Protein AF-L8GTQ0-F1 (afdb_monomer)

Solvent-accessible surface ar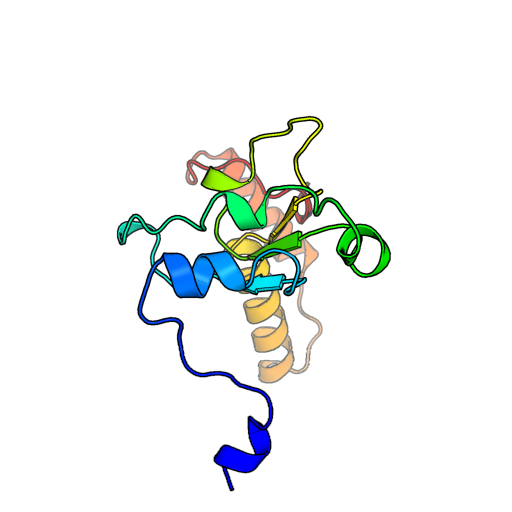ea (backbone atoms only — not comparable to full-atom values): 8332 Å² total; per-residue (Å²): 106,80,68,68,79,46,74,82,70,71,79,78,61,90,44,73,67,58,48,40,70,44,39,70,76,58,55,66,47,78,55,84,67,61,81,88,71,70,79,73,81,56,70,53,60,42,42,51,64,70,71,89,56,43,82,75,41,68,92,38,36,39,36,32,52,53,77,87,72,70,75,67,90,48,96,62,38,44,52,67,46,76,46,53,62,68,57,53,51,48,56,51,51,39,52,51,44,25,72,76,68,75,42,87,52,67,58,69,64,53,49,54,52,53,54,50,48,45,73,73,61,76,45,96,65,80,82,58,76,94,78,109

Radius of gyration: 18.19 Å; Cα contacts (8 Å, |Δi|>4): 115; chains: 1; bounding box: 34×45×50 Å

Secondary structure (DSSP, 8-state):
-TTGGGTT-PPPP-SHHHHHTTTTS-SEEE--S-GGG-----GGGGBPP-GGGGGTS-S-EEEES-TTTTT---TTBPPEEEE-HHHHHHHHHHHHHHHHHSS---HHHHHHHHHHHHHTT--SSPPPGGG-

Sequence (132 aa):
HLADRFAGVRGLPSTPDELAALAGRVDVVISTVPPTAGFTLPDAFFRRPSGADAASAAAGLVVVELVRQCAKNDENVVRVEVVEGIEILLAQGLAQFEIWTGREAPRAAIIEKIVATFKDGLYASPLPTSFQ

Organism: Acanthamoeba castellanii (strain ATCC 30010 / Neff) (NCBI:txid1257118)

pLDDT: mean 75.6, std 13.09, range [49.78, 98.12]

Foldseek 3Di:
DVVVVPVPDDDDDPDLVSQLVCAQVDQEDEDPDPVVVVDDRDCSNFFQDDDPSNVVGDQAHEYEDPVVPQPDDDPGTGDYHYDYVVNVVLVVVQVVCCVVPVDHRPSVVVLVVVVVCVVVVVDPDDDDPVSD

Structure (mmCIF, N/CA/C/O backbone):
data_AF-L8GTQ0-F1
#
_entry.id   AF-L8GTQ0-F1
#
loop_
_atom_site.group_PDB
_atom_site.id
_atom_site.type_symbol
_atom_site.label_atom_id
_atom_site.label_alt_id
_atom_site.label_comp_id
_atom_site.label_asym_id
_atom_site.label_entity_id
_atom_site.label_seq_id
_atom_site.pdbx_PDB_ins_code
_atom_site.Cartn_x
_atom_site.Cartn_y
_atom_site.Cartn_z
_atom_site.occupancy
_atom_site.B_iso_or_equiv
_atom_site.auth_seq_id
_atom_site.auth_comp_id
_atom_site.auth_asym_id
_atom_site.auth_atom_id
_atom_site.pdbx_PDB_model_num
ATOM 1 N N . HIS A 1 1 ? -6.572 -27.294 -6.187 1.00 55.97 1 HIS A N 1
ATOM 2 C CA . HIS A 1 1 ? -5.136 -27.312 -5.825 1.00 55.97 1 HIS A CA 1
ATOM 3 C C . HIS A 1 1 ? -4.639 -25.866 -5.694 1.00 55.97 1 HIS A C 1
ATOM 5 O O . HIS A 1 1 ? -5.265 -24.984 -6.267 1.00 55.97 1 HIS A O 1
ATOM 11 N N . LEU A 1 2 ? -3.563 -25.570 -4.946 1.00 49.78 2 LEU A N 1
ATOM 12 C CA . LEU A 1 2 ? -3.027 -24.192 -4.820 1.00 49.78 2 LEU A CA 1
ATOM 13 C C . LEU A 1 2 ? -2.706 -23.560 -6.189 1.00 49.78 2 LEU A C 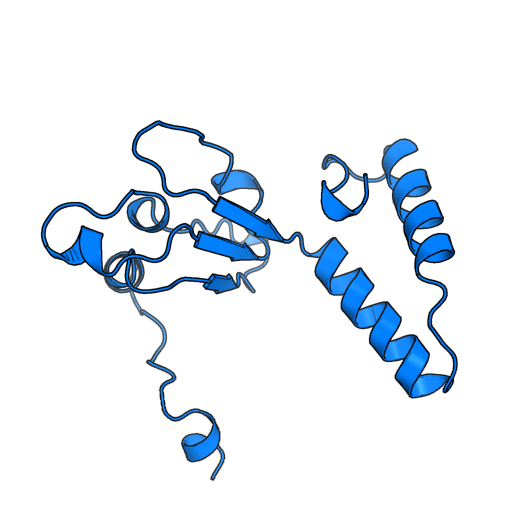1
ATOM 15 O O . LEU A 1 2 ? -2.936 -22.374 -6.380 1.00 49.78 2 LEU A O 1
ATOM 19 N N . ALA A 1 3 ? -2.274 -24.378 -7.152 1.00 53.94 3 ALA A N 1
ATOM 20 C CA . ALA A 1 3 ? -2.013 -23.977 -8.534 1.00 53.94 3 ALA A CA 1
ATOM 21 C C . ALA A 1 3 ? -3.262 -23.444 -9.267 1.00 53.94 3 ALA A C 1
ATOM 23 O O . ALA A 1 3 ? -3.164 -22.465 -9.998 1.00 53.94 3 ALA A O 1
ATOM 24 N N . ASP A 1 4 ? -4.444 -24.013 -9.012 1.00 64.62 4 ASP A N 1
ATOM 25 C CA . ASP A 1 4 ? -5.691 -23.586 -9.667 1.00 64.62 4 ASP A CA 1
ATOM 26 C C . ASP A 1 4 ? -6.166 -22.218 -9.157 1.00 64.62 4 ASP A C 1
ATOM 28 O O . ASP A 1 4 ? -6.830 -21.476 -9.875 1.00 64.62 4 ASP A O 1
ATOM 32 N N . ARG A 1 5 ? -5.796 -21.854 -7.918 1.00 63.97 5 ARG A N 1
ATOM 33 C CA . ARG A 1 5 ? -6.118 -20.544 -7.323 1.00 63.97 5 ARG A CA 1
ATOM 34 C C . ARG A 1 5 ? -5.318 -19.396 -7.937 1.00 63.97 5 ARG A C 1
ATOM 36 O O . ARG A 1 5 ? -5.699 -18.245 -7.763 1.00 63.97 5 ARG A O 1
ATOM 43 N N . PHE A 1 6 ? -4.225 -19.713 -8.625 1.00 64.69 6 PHE A N 1
ATOM 44 C CA . PHE A 1 6 ? -3.306 -18.757 -9.237 1.00 64.69 6 PHE A CA 1
ATOM 45 C C . PHE A 1 6 ? -3.230 -18.933 -10.759 1.00 64.69 6 PHE A C 1
ATOM 47 O O . PHE A 1 6 ? -2.244 -18.536 -11.380 1.00 64.69 6 PHE A O 1
ATOM 54 N N . ALA A 1 7 ? -4.256 -19.526 -11.378 1.00 54.53 7 ALA A N 1
ATOM 55 C CA . ALA A 1 7 ? -4.350 -19.643 -12.827 1.00 54.53 7 ALA A CA 1
ATOM 56 C C . ALA A 1 7 ? -4.317 -18.240 -13.466 1.00 54.53 7 ALA A C 1
ATOM 58 O O . ALA A 1 7 ? -5.272 -17.476 -13.365 1.00 54.53 7 ALA A O 1
ATOM 59 N N . GLY A 1 8 ? -3.180 -17.881 -14.070 1.00 64.81 8 GLY A N 1
ATOM 60 C CA . GLY A 1 8 ? -2.914 -16.541 -14.610 1.00 64.81 8 GLY A CA 1
ATOM 61 C C . GLY A 1 8 ? -1.678 -15.854 -14.021 1.00 64.81 8 GLY A C 1
ATOM 62 O O . GLY A 1 8 ? -1.169 -14.912 -14.627 1.00 64.81 8 GLY A O 1
ATOM 63 N N . VAL A 1 9 ? -1.138 -16.353 -12.904 1.00 63.53 9 VAL A N 1
ATOM 64 C CA . VAL A 1 9 ? 0.155 -15.904 -12.374 1.00 63.53 9 VAL A CA 1
ATOM 65 C C . VAL A 1 9 ? 1.256 -16.391 -13.312 1.00 63.53 9 VAL A C 1
ATOM 67 O O . VAL A 1 9 ? 1.549 -17.584 -13.398 1.00 63.53 9 VAL A O 1
ATOM 70 N N . ARG A 1 10 ? 1.852 -15.457 -14.056 1.00 66.31 10 ARG A N 1
ATOM 71 C CA . ARG A 1 10 ? 3.067 -15.714 -14.833 1.00 66.31 10 ARG A CA 1
ATOM 72 C C . ARG A 1 10 ? 4.265 -15.760 -13.886 1.00 66.31 10 ARG A C 1
ATOM 74 O O . ARG A 1 10 ? 4.259 -15.101 -12.849 1.00 66.31 10 ARG A O 1
ATOM 81 N N . GLY A 1 11 ? 5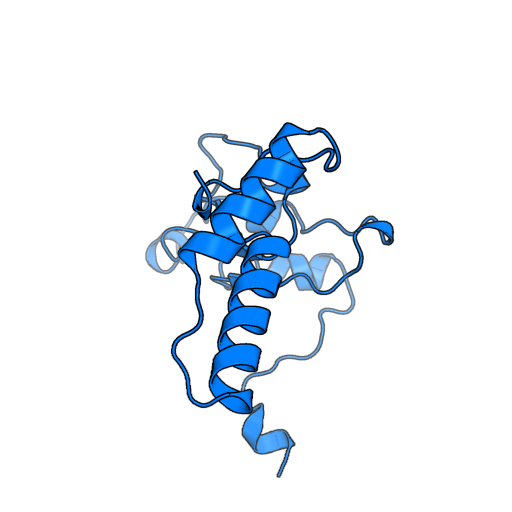.276 -16.554 -14.243 1.00 65.56 11 GLY A N 1
ATOM 82 C CA . GLY A 1 11 ? 6.539 -16.593 -13.506 1.00 65.56 11 GLY A CA 1
ATOM 83 C C . GLY A 1 11 ? 7.158 -15.199 -13.378 1.00 65.56 11 GLY A C 1
ATOM 84 O O . GLY A 1 11 ? 6.900 -14.322 -14.205 1.00 65.56 11 GLY A O 1
ATOM 85 N N . LEU A 1 12 ? 7.954 -15.004 -12.325 1.00 66.25 12 LEU A N 1
ATOM 86 C CA . LEU A 1 12 ? 8.688 -13.761 -12.106 1.00 66.25 12 LEU A CA 1
ATOM 87 C C . LEU A 1 12 ? 9.567 -13.460 -13.334 1.00 66.25 12 LEU A C 1
ATOM 89 O O . LEU A 1 12 ? 10.288 -14.362 -13.774 1.00 66.25 12 LEU A O 1
ATOM 93 N N . PRO A 1 13 ? 9.538 -12.229 -13.877 1.00 74.88 13 PRO A N 1
ATOM 94 C CA . PRO A 1 13 ? 10.536 -11.821 -14.853 1.00 74.88 13 PRO A CA 1
ATOM 95 C C . PRO A 1 13 ? 11.917 -11.984 -14.214 1.00 74.88 13 PRO A C 1
ATOM 97 O O . PRO A 1 13 ? 12.169 -11.499 -13.111 1.00 74.88 13 PRO A O 1
ATOM 100 N N . SER A 1 14 ? 12.789 -12.728 -14.884 1.00 76.81 14 SER A N 1
ATOM 101 C CA . SER A 1 14 ? 14.123 -13.082 -14.391 1.00 76.81 14 SER A CA 1
ATOM 102 C C . SER A 1 14 ? 15.177 -12.056 -14.809 1.00 76.81 14 SER A C 1
ATOM 104 O O . SER A 1 14 ? 16.307 -12.091 -14.322 1.00 76.81 14 SER A O 1
ATOM 106 N N . THR A 1 15 ? 14.813 -11.128 -15.699 1.00 83.12 15 THR A N 1
ATOM 107 C CA . THR A 1 15 ? 15.683 -10.066 -16.211 1.00 83.12 15 THR A CA 1
ATOM 108 C C . THR A 1 15 ? 14.957 -8.711 -16.256 1.00 83.12 15 THR A C 1
ATOM 110 O O . THR A 1 15 ? 13.724 -8.669 -16.336 1.00 83.12 15 THR A O 1
ATOM 113 N N . PRO A 1 16 ? 15.693 -7.580 -16.235 1.00 81.88 16 PRO A N 1
ATOM 114 C CA . PRO A 1 16 ? 15.105 -6.252 -16.426 1.00 81.88 16 PRO A CA 1
ATOM 115 C C . PRO A 1 16 ? 14.342 -6.099 -17.749 1.00 81.88 16 PRO A C 1
ATOM 117 O O . PRO A 1 16 ? 13.313 -5.428 -17.779 1.00 81.88 16 PRO A O 1
ATOM 120 N N . ASP A 1 17 ? 14.805 -6.752 -18.819 1.00 84.44 17 ASP A N 1
ATOM 121 C CA . ASP A 1 17 ? 14.172 -6.694 -20.141 1.00 84.44 17 ASP A CA 1
ATOM 122 C C . ASP A 1 17 ? 12.825 -7.430 -20.158 1.00 84.44 17 ASP A C 1
ATOM 124 O O . ASP A 1 17 ? 11.839 -6.920 -20.694 1.00 84.44 17 ASP A O 1
ATOM 128 N N . GLU A 1 18 ? 12.746 -8.596 -19.508 1.00 85.56 18 GLU A N 1
ATOM 129 C CA . GLU A 1 18 ? 11.484 -9.325 -19.329 1.00 85.56 18 GLU A CA 1
ATOM 130 C C . GLU A 1 18 ? 10.471 -8.518 -18.513 1.00 85.56 18 GLU A C 1
ATOM 132 O O . GLU A 1 18 ? 9.280 -8.525 -18.827 1.00 85.56 18 GLU A O 1
ATOM 137 N N . LEU A 1 19 ? 10.937 -7.796 -17.488 1.00 85.31 19 LEU A N 1
ATOM 138 C CA . LEU A 1 19 ? 10.090 -6.903 -16.704 1.00 85.31 19 LEU A CA 1
ATOM 139 C C . LEU A 1 19 ? 9.615 -5.714 -17.552 1.00 85.31 19 LEU A C 1
ATOM 141 O O . LEU A 1 19 ? 8.427 -5.403 -17.547 1.00 85.31 19 LEU A O 1
ATOM 145 N N . ALA A 1 20 ? 10.506 -5.072 -18.312 1.00 83.94 20 ALA A N 1
ATOM 146 C CA . ALA A 1 20 ? 10.162 -3.949 -19.184 1.00 83.94 20 ALA A CA 1
ATOM 147 C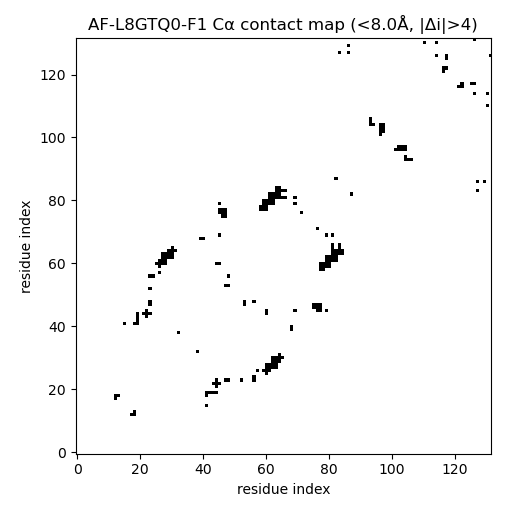 C . ALA A 1 20 ? 9.145 -4.333 -20.273 1.00 83.94 20 ALA A C 1
ATOM 149 O O . ALA A 1 20 ? 8.289 -3.523 -20.620 1.00 83.94 20 ALA A O 1
ATOM 150 N N . ALA A 1 21 ? 9.173 -5.577 -20.760 1.00 83.75 21 ALA A N 1
ATOM 151 C CA . ALA A 1 21 ? 8.208 -6.099 -21.731 1.00 83.75 21 ALA A CA 1
ATOM 152 C C . ALA A 1 21 ? 6.767 -6.239 -21.187 1.00 83.75 21 ALA A C 1
ATOM 154 O O . ALA A 1 21 ? 5.838 -6.513 -21.954 1.00 83.75 21 ALA A O 1
ATOM 155 N N . LEU A 1 22 ? 6.559 -6.070 -19.875 1.00 82.12 22 LEU A N 1
ATOM 156 C CA . LEU A 1 22 ? 5.228 -5.998 -19.261 1.00 82.12 22 LEU A CA 1
ATOM 157 C C . LEU A 1 22 ? 4.632 -4.583 -19.287 1.00 82.12 22 LEU A C 1
ATOM 159 O O . LEU A 1 22 ? 3.442 -4.425 -19.006 1.00 82.12 22 LEU A O 1
ATOM 163 N N . ALA A 1 23 ? 5.419 -3.562 -19.635 1.00 79.25 23 ALA A N 1
ATOM 164 C CA . ALA A 1 23 ? 4.929 -2.195 -19.757 1.00 79.25 23 ALA A CA 1
ATOM 165 C C . ALA A 1 23 ? 3.767 -2.102 -20.761 1.00 79.25 23 ALA A C 1
ATOM 167 O O . ALA A 1 23 ? 3.777 -2.747 -21.809 1.00 79.25 23 ALA A O 1
ATOM 168 N N . GLY A 1 24 ? 2.736 -1.325 -20.418 1.00 74.31 24 GLY A N 1
ATOM 169 C CA . GLY A 1 24 ? 1.514 -1.196 -21.222 1.00 74.31 24 GLY A CA 1
ATOM 170 C C . GLY A 1 24 ? 0.583 -2.416 -21.190 1.00 74.31 24 GLY A C 1
ATOM 171 O O . GLY A 1 24 ? -0.479 -2.377 -21.803 1.00 74.31 24 GLY A O 1
ATOM 172 N N . ARG A 1 25 ? 0.950 -3.490 -20.474 1.00 77.25 25 ARG A N 1
ATOM 173 C CA . ARG A 1 25 ? 0.130 -4.705 -20.300 1.00 77.25 25 ARG A CA 1
ATOM 174 C C . ARG A 1 25 ? -0.400 -4.889 -18.882 1.00 77.25 25 ARG A C 1
ATOM 176 O O . ARG A 1 25 ? -1.086 -5.878 -18.624 1.00 77.25 25 ARG A O 1
ATOM 183 N N . VAL A 1 26 ? -0.015 -4.006 -17.967 1.00 78.12 26 VAL A N 1
ATOM 184 C CA . VAL A 1 26 ? -0.432 -4.031 -16.567 1.00 78.12 26 VAL A CA 1
ATOM 185 C C . VAL A 1 26 ? -0.999 -2.677 -16.179 1.00 78.12 26 VAL A C 1
ATOM 187 O O . VAL A 1 26 ? -0.462 -1.640 -16.567 1.00 78.12 26 VAL A O 1
ATOM 190 N N . ASP A 1 27 ? -2.054 -2.714 -15.375 1.00 78.69 27 ASP A N 1
ATOM 191 C CA . ASP A 1 27 ? -2.743 -1.516 -14.886 1.00 78.69 27 ASP A CA 1
ATOM 192 C C . ASP A 1 27 ? -2.291 -1.140 -13.467 1.00 78.69 27 ASP A C 1
ATOM 194 O O . ASP A 1 27 ? -2.436 0.001 -13.030 1.00 78.69 27 ASP A O 1
ATOM 198 N N . VAL A 1 28 ? -1.728 -2.112 -12.736 1.00 82.44 28 VAL A N 1
ATOM 199 C CA . VAL A 1 28 ? -1.322 -1.973 -11.336 1.00 82.44 28 VAL A CA 1
ATOM 200 C C . VAL A 1 28 ? 0.043 -2.617 -11.114 1.00 82.44 28 VAL A C 1
ATOM 202 O O . VAL A 1 28 ? 0.280 -3.757 -11.515 1.00 82.44 28 VAL A O 1
ATOM 205 N N . VAL A 1 29 ? 0.924 -1.904 -10.417 1.00 83.62 29 VAL A N 1
ATOM 206 C CA . VAL A 1 29 ? 2.199 -2.414 -9.905 1.00 83.62 29 VAL A CA 1
ATOM 207 C C . VAL A 1 29 ? 2.176 -2.340 -8.386 1.00 83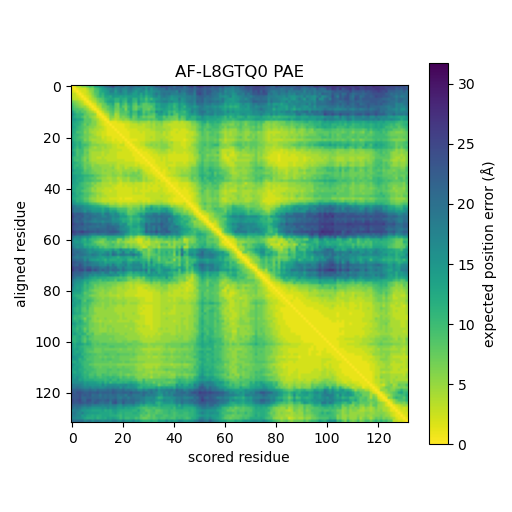.62 29 VAL A C 1
ATOM 209 O O . VAL A 1 29 ? 1.952 -1.277 -7.813 1.00 83.62 29 VAL A O 1
ATOM 212 N N . ILE A 1 30 ? 2.442 -3.471 -7.733 1.00 85.88 30 ILE A N 1
ATOM 213 C CA . ILE A 1 30 ? 2.564 -3.553 -6.277 1.00 85.88 30 ILE A CA 1
ATOM 214 C C . ILE A 1 30 ? 4.012 -3.878 -5.938 1.00 85.88 30 ILE A C 1
ATOM 216 O O . ILE A 1 30 ? 4.472 -4.995 -6.175 1.00 85.88 30 ILE A O 1
ATOM 220 N N . SER A 1 31 ? 4.736 -2.900 -5.398 1.00 83.69 31 SER A N 1
ATOM 221 C CA . SER A 1 31 ? 6.095 -3.121 -4.922 1.00 83.69 31 SER A CA 1
ATOM 222 C C . SER A 1 31 ? 6.061 -3.730 -3.525 1.00 83.69 31 SER A C 1
ATOM 224 O O . SER A 1 31 ? 5.544 -3.141 -2.581 1.00 83.69 31 SER A O 1
ATOM 226 N N . THR A 1 32 ? 6.646 -4.915 -3.383 1.00 83.88 32 THR A N 1
ATOM 227 C CA . THR A 1 32 ? 6.900 -5.548 -2.078 1.00 83.88 32 THR A CA 1
ATOM 228 C C . THR A 1 32 ? 8.390 -5.586 -1.750 1.00 83.88 32 THR A C 1
ATOM 230 O O . THR A 1 32 ? 8.809 -6.247 -0.800 1.00 83.88 32 THR A O 1
ATOM 233 N N . VAL A 1 33 ? 9.212 -4.933 -2.575 1.00 81.38 33 VAL A N 1
ATOM 234 C CA . VAL A 1 33 ? 10.656 -4.874 -2.385 1.00 81.38 33 VAL A CA 1
ATOM 235 C C . VAL A 1 33 ? 10.952 -3.774 -1.360 1.00 81.38 33 VAL A C 1
ATOM 237 O O . VAL A 1 33 ? 10.460 -2.657 -1.526 1.00 81.38 33 VAL A O 1
ATOM 240 N N . PRO A 1 34 ? 11.755 -4.041 -0.312 1.00 76.19 34 PRO A N 1
ATOM 241 C CA . PRO A 1 34 ? 12.125 -3.014 0.652 1.00 76.19 34 PRO A CA 1
ATOM 242 C C . PRO A 1 34 ? 12.772 -1.802 -0.036 1.00 76.19 34 PRO A C 1
ATOM 244 O O . PRO A 1 34 ? 13.608 -1.996 -0.926 1.00 76.19 34 PRO A O 1
ATOM 247 N N . PRO A 1 35 ? 12.504 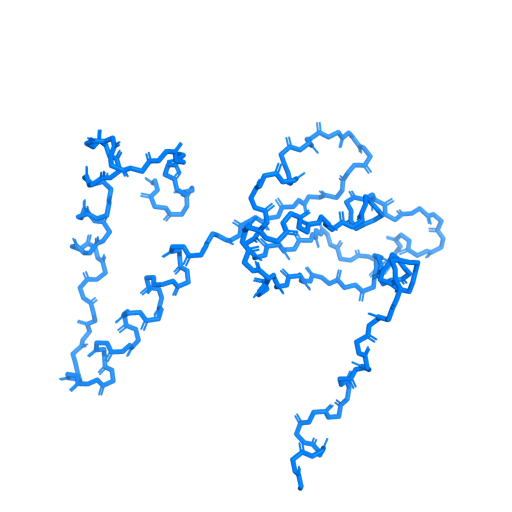-0.561 0.413 1.00 73.31 35 PRO A N 1
ATOM 248 C CA . PRO A 1 35 ? 13.132 0.633 -0.159 1.00 73.31 35 PRO A CA 1
ATOM 249 C C . PRO A 1 35 ? 14.670 0.592 -0.152 1.00 73.31 35 PRO A C 1
ATOM 251 O O . PRO A 1 35 ? 15.321 1.188 -1.008 1.00 73.31 35 PRO A O 1
ATOM 254 N N . THR A 1 36 ? 15.266 -0.144 0.792 1.00 76.50 36 THR A N 1
ATOM 255 C CA . THR A 1 36 ? 16.719 -0.339 0.926 1.00 76.50 36 THR A CA 1
ATOM 256 C C . THR A 1 36 ? 17.344 -1.179 -0.186 1.00 76.50 36 THR A C 1
ATOM 258 O O . THR A 1 36 ? 18.561 -1.151 -0.340 1.00 76.50 36 THR A O 1
ATOM 261 N N . ALA A 1 37 ? 16.548 -1.900 -0.981 1.00 81.38 37 ALA A N 1
ATOM 262 C CA . ALA A 1 37 ? 17.049 -2.685 -2.105 1.00 81.38 37 ALA A CA 1
ATOM 263 C C . ALA A 1 37 ? 17.438 -1.823 -3.318 1.00 81.38 37 ALA A C 1
ATOM 265 O O . ALA A 1 37 ? 18.030 -2.338 -4.262 1.00 81.38 37 ALA A O 1
ATOM 266 N N . GLY A 1 38 ? 17.077 -0.531 -3.328 1.00 75.38 38 GLY A N 1
ATOM 267 C CA . GLY A 1 38 ? 17.389 0.375 -4.437 1.00 75.38 38 GLY A CA 1
ATOM 268 C C . GLY A 1 38 ? 16.718 -0.005 -5.760 1.00 75.38 38 GLY A C 1
ATOM 269 O O . GLY A 1 38 ? 17.174 0.422 -6.817 1.00 75.38 38 GLY A O 1
ATOM 270 N N . PHE A 1 39 ? 15.659 -0.818 -5.714 1.00 82.62 39 PHE A N 1
ATOM 271 C CA . PHE A 1 39 ? 14.946 -1.258 -6.906 1.00 82.62 39 PHE A CA 1
ATOM 272 C C . PHE A 1 39 ? 14.234 -0.090 -7.594 1.00 82.62 39 PHE A C 1
ATOM 274 O O . PHE A 1 39 ? 13.607 0.760 -6.951 1.00 82.62 39 PHE A O 1
ATOM 281 N N . THR A 1 40 ? 14.299 -0.082 -8.922 1.00 81.25 40 THR A N 1
ATOM 282 C CA . THR A 1 40 ? 13.585 0.874 -9.754 1.00 81.25 40 THR A CA 1
ATOM 283 C C . THR A 1 40 ? 12.747 0.166 -10.806 1.00 81.25 40 THR A C 1
ATOM 285 O O . THR A 1 40 ? 13.192 -0.791 -11.441 1.00 81.25 40 THR A O 1
ATOM 288 N N . LEU A 1 41 ? 11.507 0.625 -10.969 1.00 83.38 41 LEU A N 1
ATOM 289 C CA . LEU A 1 41 ? 10.647 0.155 -12.039 1.00 83.38 41 LEU A CA 1
ATOM 290 C C . LEU A 1 41 ? 11.192 0.716 -13.362 1.00 83.38 41 LEU A C 1
ATOM 292 O O . LEU A 1 41 ? 11.530 1.902 -13.414 1.00 83.38 41 LEU A O 1
ATOM 296 N N . PRO A 1 42 ? 11.300 -0.097 -14.428 1.00 85.31 42 PRO A N 1
ATOM 297 C CA . PRO A 1 42 ? 11.786 0.389 -15.712 1.00 85.31 42 PRO A CA 1
ATOM 298 C C . PRO A 1 42 ? 10.950 1.557 -16.253 1.00 85.31 42 PRO A C 1
ATOM 300 O O . PRO A 1 42 ? 9.720 1.514 -16.211 1.00 85.31 42 PRO A O 1
ATOM 303 N N . ASP A 1 43 ? 11.606 2.547 -16.869 1.00 82.12 43 ASP A N 1
ATOM 304 C CA . ASP A 1 43 ? 10.951 3.743 -17.431 1.00 82.12 43 ASP A CA 1
ATOM 305 C C . ASP A 1 43 ? 9.820 3.424 -18.421 1.00 82.12 43 ASP A C 1
ATOM 307 O O . ASP A 1 43 ? 8.902 4.222 -18.601 1.00 82.12 43 ASP A O 1
ATOM 311 N N . ALA A 1 44 ? 9.870 2.254 -19.066 1.00 81.94 44 ALA A N 1
ATOM 312 C CA . ALA A 1 44 ? 8.846 1.791 -19.996 1.00 81.94 44 ALA A CA 1
ATOM 313 C C . ALA A 1 44 ? 7.438 1.774 -19.372 1.00 81.94 44 ALA A C 1
ATOM 315 O O . ALA A 1 44 ? 6.480 2.091 -20.069 1.00 81.94 44 ALA A O 1
ATOM 316 N N . PHE A 1 45 ? 7.309 1.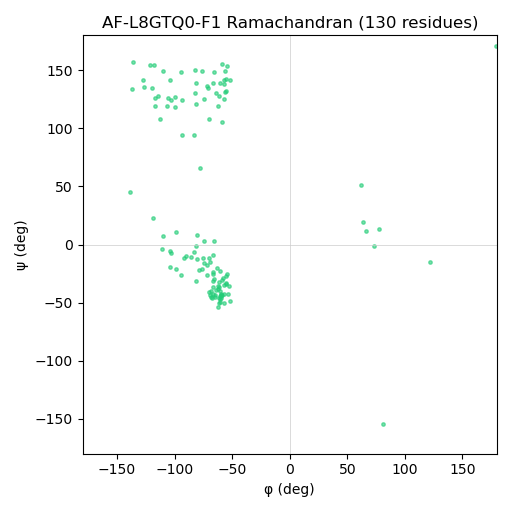483 -18.071 1.00 82.00 45 PHE A N 1
ATOM 317 C CA . PHE A 1 45 ? 6.021 1.476 -17.362 1.00 82.00 45 PHE A CA 1
ATOM 318 C C . PHE A 1 45 ? 5.391 2.862 -17.244 1.00 82.00 45 PHE A C 1
ATOM 320 O O . PHE A 1 45 ? 4.176 2.980 -17.125 1.00 82.00 45 PHE A O 1
ATOM 327 N N . PHE A 1 46 ? 6.216 3.907 -17.287 1.00 80.25 46 PHE A N 1
ATOM 328 C CA . PHE A 1 46 ? 5.762 5.283 -17.179 1.00 80.25 46 PHE A CA 1
ATOM 329 C C . PHE A 1 46 ? 5.482 5.906 -18.543 1.00 80.25 46 PHE A C 1
ATOM 331 O O . PHE A 1 46 ? 4.879 6.967 -18.598 1.00 80.25 46 PHE A O 1
ATOM 338 N N . ARG A 1 47 ? 5.878 5.291 -19.660 1.00 77.44 47 ARG A N 1
ATOM 339 C CA . ARG A 1 47 ? 5.654 5.878 -20.988 1.00 77.44 47 ARG A CA 1
ATOM 340 C C . ARG A 1 47 ? 4.240 5.617 -21.471 1.00 77.44 47 ARG A C 1
ATOM 342 O O . ARG A 1 47 ? 3.728 4.506 -21.355 1.00 77.44 47 ARG A O 1
ATOM 349 N N . ARG A 1 48 ? 3.632 6.633 -22.085 1.00 69.56 48 ARG A N 1
ATOM 350 C CA . ARG A 1 48 ? 2.362 6.453 -22.782 1.00 69.56 48 ARG A CA 1
ATOM 351 C C . ARG A 1 48 ? 2.561 5.449 -23.927 1.00 69.56 48 ARG A C 1
ATOM 353 O O . ARG A 1 48 ? 3.480 5.635 -24.728 1.00 69.56 48 ARG A O 1
ATOM 360 N N . PRO A 1 49 ? 1.737 4.396 -24.021 1.00 66.00 49 PRO A N 1
ATOM 361 C CA . PRO A 1 49 ? 1.826 3.462 -25.133 1.00 66.00 49 PRO A CA 1
ATOM 362 C C . PRO A 1 49 ? 1.578 4.190 -26.457 1.00 66.00 49 PRO A C 1
ATOM 364 O O . PRO A 1 49 ? 0.711 5.060 -26.557 1.00 66.00 49 PRO A O 1
ATOM 367 N N . SER A 1 50 ? 2.370 3.845 -27.469 1.00 63.22 50 SER A N 1
ATOM 368 C CA . SER A 1 50 ? 2.305 4.408 -28.817 1.00 63.22 50 SER A CA 1
ATOM 369 C C . SER A 1 50 ? 2.050 3.300 -29.843 1.00 63.22 50 SER A C 1
ATOM 371 O O . SER A 1 50 ? 2.353 2.133 -29.606 1.00 63.22 50 SER A O 1
ATOM 373 N N . GLY A 1 51 ? 1.462 3.650 -30.991 1.00 64.06 51 GLY A N 1
ATOM 374 C CA . GLY A 1 51 ? 1.122 2.677 -32.036 1.00 64.06 51 GLY A CA 1
ATOM 375 C C . GLY A 1 51 ? -0.188 1.920 -31.780 1.00 64.06 51 GLY A C 1
ATOM 376 O O . GLY A 1 51 ? -1.097 2.438 -31.133 1.00 64.06 51 GLY A O 1
ATOM 377 N N . ALA A 1 52 ? -0.309 0.709 -32.335 1.00 57.53 52 ALA A N 1
ATOM 378 C CA . ALA A 1 52 ? -1.547 -0.084 -32.334 1.00 57.53 52 ALA A CA 1
ATOM 379 C C . ALA A 1 52 ? -2.067 -0.438 -30.923 1.00 57.53 52 ALA A C 1
ATOM 381 O O . ALA A 1 52 ? -3.269 -0.629 -30.747 1.00 57.53 52 ALA A O 1
ATOM 382 N N . ASP A 1 53 ? -1.185 -0.441 -29.921 1.00 54.81 53 ASP A N 1
ATOM 383 C CA . ASP A 1 53 ? -1.502 -0.770 -28.526 1.00 54.81 53 ASP A CA 1
ATOM 384 C C . ASP A 1 53 ? -2.082 0.419 -27.733 1.00 54.81 53 ASP A C 1
ATOM 386 O O . ASP A 1 53 ? -2.543 0.256 -26.601 1.00 54.81 53 ASP A O 1
ATOM 390 N N . ALA A 1 54 ? -2.118 1.624 -28.321 1.00 58.69 54 ALA A N 1
ATOM 391 C CA . ALA A 1 54 ? -2.666 2.822 -27.677 1.00 58.69 54 ALA A CA 1
ATOM 392 C C . ALA A 1 54 ? -4.187 2.739 -27.440 1.00 58.69 54 ALA A C 1
ATOM 394 O O . ALA A 1 54 ? -4.708 3.406 -26.550 1.00 58.69 54 ALA A O 1
ATOM 395 N N . ALA A 1 55 ? -4.900 1.918 -28.220 1.00 53.44 55 ALA A N 1
ATOM 396 C CA . ALA A 1 55 ? -6.348 1.738 -28.103 1.00 53.44 55 ALA A CA 1
ATOM 397 C C . ALA A 1 55 ? -6.759 0.808 -26.944 1.00 53.44 55 ALA A C 1
ATOM 399 O O . ALA A 1 55 ? -7.896 0.879 -26.483 1.00 53.44 55 ALA A O 1
ATOM 400 N N . SER A 1 56 ? -5.850 -0.056 -26.478 1.00 50.75 56 SER A N 1
ATOM 401 C CA . SER A 1 56 ? -6.083 -1.036 -25.404 1.00 50.75 56 SER A CA 1
ATOM 402 C C . SER A 1 56 ? -5.477 -0.642 -24.058 1.00 50.75 56 SER A C 1
ATOM 404 O O . SER A 1 56 ? -5.711 -1.323 -23.063 1.00 50.75 56 SER A O 1
ATOM 406 N N . ALA A 1 57 ? -4.687 0.427 -24.014 1.00 52.62 57 ALA A N 1
ATOM 407 C CA . ALA A 1 57 ? -4.022 0.859 -22.799 1.00 52.62 57 ALA A CA 1
ATOM 408 C C . ALA A 1 57 ? -5.000 1.521 -21.824 1.00 52.62 57 ALA A C 1
ATOM 410 O O . ALA A 1 57 ? -5.682 2.488 -22.173 1.00 52.62 57 ALA A O 1
ATOM 411 N N . ALA A 1 58 ? -5.047 1.018 -20.590 1.00 51.59 58 ALA A N 1
ATOM 412 C CA . ALA A 1 58 ? -5.781 1.661 -19.514 1.00 51.59 58 ALA A CA 1
ATOM 413 C C . ALA A 1 58 ? -5.312 3.110 -19.313 1.00 51.59 58 ALA A C 1
ATOM 415 O O . ALA A 1 58 ? -4.156 3.467 -19.543 1.00 51.59 58 ALA A O 1
ATOM 416 N N . ALA A 1 59 ? -6.238 3.961 -18.872 1.00 56.28 59 ALA A N 1
ATOM 417 C CA . ALA A 1 59 ? -6.064 5.409 -18.770 1.00 56.28 59 ALA A CA 1
ATOM 418 C C . ALA A 1 59 ? -5.006 5.876 -17.738 1.00 56.28 59 ALA A C 1
ATOM 420 O O . ALA A 1 59 ? -4.832 7.083 -17.550 1.00 56.28 59 ALA A O 1
ATOM 421 N N . GLY A 1 60 ? -4.299 4.958 -17.074 1.00 62.62 60 GLY A N 1
ATOM 422 C CA . GLY A 1 60 ? -3.267 5.248 -16.083 1.00 62.62 60 GLY A CA 1
ATOM 423 C C . GLY A 1 60 ? -2.654 3.982 -15.486 1.00 62.62 60 GLY A C 1
ATOM 424 O O . GLY A 1 60 ? -3.141 2.879 -15.722 1.00 62.62 60 GLY A O 1
ATOM 425 N N . LEU A 1 61 ? -1.585 4.167 -14.714 1.00 69.50 61 LEU A N 1
ATOM 426 C CA . LEU A 1 61 ? -0.908 3.123 -13.947 1.00 69.50 61 LEU A CA 1
ATOM 427 C C . LEU A 1 61 ? -1.075 3.421 -12.453 1.00 69.50 61 LEU A C 1
ATOM 429 O O . LEU A 1 61 ? -0.731 4.514 -12.005 1.00 69.50 61 LEU A O 1
ATOM 433 N N . VAL A 1 62 ? -1.554 2.457 -11.670 1.00 73.31 62 VAL A N 1
ATOM 434 C CA . VAL A 1 62 ? -1.549 2.571 -10.203 1.00 73.31 62 VAL A CA 1
ATOM 435 C C . VAL A 1 62 ? -0.282 1.923 -9.662 1.00 73.31 62 VAL A C 1
ATOM 437 O O . VAL A 1 62 ? -0.012 0.751 -9.927 1.00 73.31 62 VAL A O 1
ATOM 440 N N . VAL A 1 63 ? 0.504 2.671 -8.894 1.00 71.62 63 VAL A N 1
ATOM 441 C CA . VAL A 1 63 ? 1.752 2.199 -8.298 1.00 71.62 63 VAL A CA 1
ATOM 442 C C . VAL A 1 63 ? 1.642 2.229 -6.785 1.00 71.62 63 VAL A C 1
ATOM 444 O O . VAL A 1 63 ? 1.477 3.276 -6.167 1.00 71.62 63 VAL A O 1
ATOM 447 N N . VAL A 1 64 ? 1.781 1.058 -6.183 1.00 69.31 64 VAL A N 1
ATOM 448 C CA . VAL A 1 64 ? 1.758 0.885 -4.737 1.00 69.31 64 VAL A CA 1
ATOM 449 C C . VAL A 1 64 ? 3.200 0.777 -4.239 1.00 69.31 64 VAL A C 1
ATOM 451 O O . VAL A 1 64 ? 3.924 -0.139 -4.637 1.00 69.31 64 VAL A O 1
ATOM 454 N N . GLU A 1 65 ? 3.614 1.722 -3.390 1.00 64.50 65 GLU A N 1
ATOM 455 C CA . GLU A 1 65 ? 4.933 1.781 -2.734 1.00 64.50 65 GLU A CA 1
ATOM 456 C C . GLU A 1 65 ? 6.152 1.917 -3.682 1.00 64.50 65 GLU A C 1
ATOM 458 O O . GLU A 1 65 ? 7.151 1.202 -3.586 1.00 64.50 65 GLU A O 1
ATOM 463 N N . LEU A 1 66 ? 6.103 2.892 -4.602 1.00 61.06 66 LEU A N 1
ATOM 464 C CA . LEU A 1 66 ? 7.275 3.362 -5.368 1.00 61.06 66 LEU A CA 1
ATOM 465 C C . LEU A 1 66 ? 7.295 4.898 -5.509 1.00 61.06 66 LEU A C 1
ATOM 467 O O . LEU A 1 66 ? 7.535 5.466 -6.579 1.00 61.06 66 LEU A O 1
ATOM 471 N N . VAL A 1 67 ? 7.028 5.578 -4.393 1.00 57.72 67 VAL A N 1
ATOM 472 C CA . VAL A 1 67 ? 6.725 7.020 -4.311 1.00 57.72 67 VAL A CA 1
ATOM 473 C C . VAL A 1 67 ? 7.780 7.908 -4.989 1.00 57.72 67 VAL A C 1
ATOM 475 O O . VAL A 1 67 ? 7.447 8.905 -5.622 1.00 57.72 67 VAL A O 1
ATOM 478 N N . ARG A 1 68 ? 9.067 7.537 -4.925 1.00 58.75 68 ARG A N 1
ATOM 479 C CA . ARG A 1 68 ? 10.169 8.384 -5.422 1.00 58.75 68 ARG A CA 1
ATOM 480 C C . ARG A 1 68 ? 10.329 8.423 -6.946 1.00 58.75 68 ARG A C 1
ATOM 482 O O . ARG A 1 68 ? 10.958 9.351 -7.441 1.00 58.75 68 ARG A O 1
ATOM 489 N N . GLN A 1 69 ? 9.811 7.444 -7.689 1.00 62.19 69 GLN A N 1
ATOM 490 C CA . GLN A 1 69 ? 10.017 7.365 -9.148 1.00 62.19 69 GLN A CA 1
ATOM 491 C C . GLN A 1 69 ? 8.886 8.001 -9.956 1.00 62.19 69 GLN A C 1
ATOM 493 O O . GLN A 1 69 ?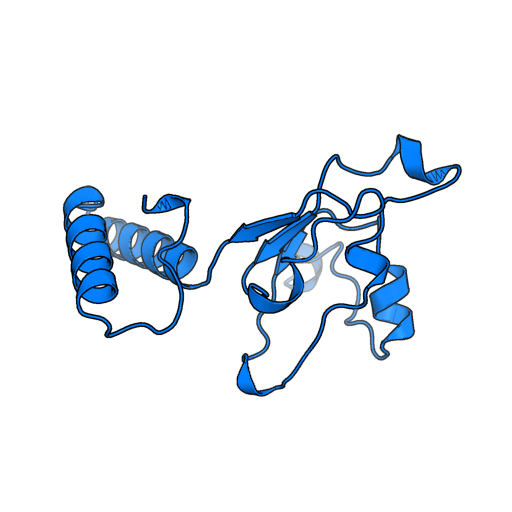 9.124 8.505 -11.050 1.00 62.19 69 GLN A O 1
ATOM 498 N N . CYS A 1 70 ? 7.682 8.049 -9.389 1.00 59.09 70 CYS A N 1
ATOM 499 C CA . CYS A 1 70 ? 6.468 8.445 -10.101 1.00 59.09 70 CYS A CA 1
ATOM 500 C C . CYS A 1 70 ? 6.284 9.972 -10.225 1.00 59.09 70 CYS A C 1
ATOM 502 O O . CYS A 1 70 ? 5.329 10.426 -10.841 1.00 59.09 70 CYS A O 1
ATOM 504 N N . ALA A 1 71 ? 7.194 10.780 -9.669 1.00 55.69 71 ALA A N 1
ATOM 505 C CA . ALA A 1 71 ? 7.070 12.241 -9.599 1.00 55.69 71 ALA A CA 1
ATOM 506 C C . ALA A 1 71 ? 7.448 12.996 -10.895 1.00 55.69 71 ALA A C 1
ATOM 508 O O . ALA A 1 71 ? 7.540 14.225 -10.887 1.00 55.69 71 ALA A O 1
ATOM 509 N N . LYS A 1 72 ? 7.698 12.300 -12.012 1.00 55.03 72 LYS A N 1
ATOM 510 C CA . LYS A 1 72 ? 8.036 12.939 -13.292 1.00 55.03 72 LYS A CA 1
ATOM 511 C C . LYS A 1 72 ? 6.777 13.134 -14.137 1.00 55.03 72 LYS A C 1
ATOM 513 O O . LYS A 1 72 ? 6.379 12.243 -14.877 1.00 55.03 72 LYS A O 1
ATOM 518 N N . ASN A 1 73 ? 6.174 14.316 -14.031 1.00 51.22 73 ASN A N 1
ATOM 519 C CA . ASN A 1 73 ? 5.082 14.749 -14.901 1.00 51.22 73 ASN A CA 1
ATOM 520 C C . ASN A 1 73 ? 5.663 15.309 -16.207 1.00 51.22 73 ASN A C 1
ATOM 522 O O . ASN A 1 73 ? 6.031 16.480 -16.267 1.00 51.22 73 ASN A O 1
ATOM 526 N N . ASP A 1 74 ? 5.763 14.463 -17.227 1.00 62.06 74 ASP A N 1
ATOM 527 C CA . ASP A 1 74 ? 6.106 14.850 -18.599 1.00 62.06 74 ASP A CA 1
ATOM 528 C C . ASP A 1 74 ? 4.925 14.502 -19.528 1.00 62.06 74 ASP A C 1
ATOM 530 O O . ASP A 1 74 ? 4.130 13.609 -19.232 1.00 62.06 74 ASP A O 1
ATOM 534 N N . GLU A 1 75 ? 4.781 15.197 -20.654 1.00 60.16 75 GLU A N 1
ATOM 535 C CA . GLU A 1 75 ? 3.648 15.066 -21.588 1.00 60.16 75 GLU A CA 1
ATOM 536 C C . GLU A 1 75 ? 3.537 13.671 -22.234 1.00 60.16 75 GLU A C 1
ATOM 538 O O . GLU A 1 75 ? 2.465 13.257 -22.684 1.00 60.16 75 GLU A O 1
ATOM 543 N N . ASN A 1 76 ? 4.639 12.916 -22.219 1.00 66.56 76 ASN A N 1
ATOM 544 C CA . ASN A 1 76 ? 4.747 11.557 -22.750 1.00 66.56 76 ASN A CA 1
ATOM 545 C C . ASN A 1 76 ? 4.623 10.457 -21.675 1.00 66.56 76 ASN A C 1
ATOM 547 O O . ASN A 1 76 ? 4.898 9.286 -21.959 1.00 66.56 76 ASN A O 1
ATOM 551 N N . VAL A 1 77 ? 4.218 10.812 -20.450 1.00 72.06 77 VAL A N 1
ATOM 552 C CA . VAL A 1 77 ? 4.110 9.895 -19.305 1.00 72.06 77 VAL A CA 1
ATOM 553 C C . VAL A 1 77 ? 2.646 9.522 -19.031 1.00 72.06 77 VAL A C 1
ATOM 555 O O . VAL A 1 77 ? 1.742 10.344 -19.180 1.00 72.06 77 VAL A O 1
ATOM 558 N N . VAL A 1 78 ? 2.378 8.261 -18.672 1.00 73.25 78 VAL A N 1
ATOM 559 C CA . VAL A 1 78 ? 1.040 7.837 -18.221 1.00 73.25 78 VAL A CA 1
ATOM 560 C C . VAL A 1 78 ? 0.691 8.521 -16.907 1.00 73.25 78 VAL A C 1
ATOM 562 O O . VAL A 1 78 ? 1.558 8.774 -16.075 1.00 73.25 78 VAL A O 1
ATOM 565 N N . ARG A 1 79 ? -0.596 8.787 -16.672 1.00 75.50 79 ARG A N 1
ATOM 566 C CA . ARG A 1 79 ? -1.033 9.248 -15.354 1.00 75.50 79 ARG A CA 1
ATOM 567 C C . ARG A 1 79 ? -0.722 8.156 -14.331 1.00 75.50 79 ARG A C 1
ATOM 569 O O . ARG A 1 79 ? -1.253 7.052 -14.453 1.00 75.50 79 ARG A O 1
ATOM 576 N N . VAL A 1 80 ? 0.110 8.476 -13.343 1.00 76.44 80 VAL A N 1
ATOM 577 C CA . VAL A 1 80 ? 0.427 7.566 -12.242 1.00 76.44 80 VAL A CA 1
ATOM 578 C C . VAL A 1 80 ? -0.335 7.976 -10.994 1.00 76.44 80 VAL A C 1
ATOM 580 O O . VAL A 1 80 ? -0.228 9.115 -10.544 1.00 76.44 80 VAL A O 1
ATOM 583 N N . GLU A 1 81 ? -1.097 7.044 -10.437 1.00 78.69 81 GLU A N 1
ATOM 584 C CA . GLU A 1 81 ? -1.669 7.179 -9.101 1.00 78.69 81 GLU A CA 1
ATOM 585 C C . GLU A 1 81 ? -0.803 6.396 -8.121 1.00 78.69 81 GLU A C 1
ATOM 587 O O . GLU A 1 81 ? -0.500 5.227 -8.357 1.00 78.69 81 GLU A O 1
ATOM 592 N N . VAL A 1 82 ? -0.367 7.050 -7.047 1.00 79.44 82 VAL A N 1
ATOM 593 C CA . VAL A 1 82 ? 0.498 6.430 -6.044 1.00 79.44 82 VAL A CA 1
ATOM 594 C C . VAL A 1 82 ? -0.321 6.145 -4.798 1.00 79.44 82 VAL A C 1
ATOM 596 O O . VAL A 1 82 ? -0.932 7.061 -4.259 1.00 79.44 82 VAL A O 1
ATOM 599 N N . VAL A 1 83 ? -0.289 4.892 -4.346 1.00 81.50 83 VAL A N 1
ATOM 600 C CA . VAL A 1 83 ? -0.786 4.495 -3.023 1.00 81.50 83 VAL A CA 1
ATOM 601 C C . VAL A 1 83 ? 0.421 4.213 -2.139 1.00 81.50 83 VAL A C 1
ATOM 603 O O . VAL A 1 83 ? 1.241 3.339 -2.440 1.00 81.50 83 VAL A O 1
ATOM 606 N N . GLU A 1 84 ? 0.550 4.970 -1.058 1.00 80.69 84 GLU A N 1
ATOM 607 C CA . GLU A 1 84 ? 1.657 4.847 -0.117 1.00 80.69 84 GLU A CA 1
ATOM 608 C C . GLU A 1 84 ? 1.410 3.717 0.890 1.00 80.69 84 GLU A C 1
ATOM 610 O O . GLU A 1 84 ? 0.281 3.420 1.289 1.00 80.69 84 GLU A O 1
ATOM 615 N N . GLY A 1 85 ? 2.486 3.100 1.375 1.00 81.19 85 GLY A N 1
ATOM 616 C CA . GLY A 1 85 ? 2.428 1.991 2.322 1.00 81.19 85 GLY A CA 1
ATOM 617 C C . GLY A 1 85 ? 1.700 2.346 3.618 1.00 81.19 85 GLY A C 1
ATOM 618 O O . GLY A 1 85 ? 1.047 1.491 4.210 1.00 81.19 85 GLY A O 1
ATOM 619 N N . ILE A 1 86 ? 1.727 3.614 4.039 1.00 82.56 86 ILE A N 1
ATOM 620 C CA . ILE A 1 86 ? 0.973 4.071 5.212 1.00 82.56 86 ILE A CA 1
ATOM 621 C C . ILE A 1 86 ? -0.550 4.015 5.005 1.00 82.56 86 ILE A C 1
ATOM 623 O O . ILE A 1 86 ? -1.286 3.739 5.953 1.00 82.56 86 ILE A O 1
ATOM 627 N N . GLU A 1 87 ? -1.038 4.208 3.780 1.00 85.56 87 GLU A N 1
ATOM 628 C CA . GLU A 1 87 ? -2.461 4.073 3.449 1.00 85.56 87 GLU A CA 1
ATOM 629 C C . GLU A 1 87 ? -2.902 2.613 3.543 1.00 85.56 87 GLU A C 1
ATOM 631 O O . GLU A 1 87 ? -3.964 2.311 4.094 1.00 85.56 87 GLU A O 1
ATOM 636 N N . ILE A 1 88 ? -2.040 1.697 3.090 1.00 86.62 88 ILE A N 1
ATOM 637 C CA . ILE A 1 88 ? -2.251 0.251 3.223 1.00 86.62 88 ILE A CA 1
ATOM 638 C C . ILE A 1 88 ? -2.243 -0.152 4.696 1.00 86.62 88 ILE A C 1
ATOM 640 O O . ILE A 1 88 ? -3.126 -0.888 5.131 1.00 86.62 88 ILE A O 1
ATOM 644 N N . LEU A 1 89 ? -1.281 0.346 5.480 1.00 87.62 89 LEU A N 1
ATOM 645 C CA . LEU A 1 89 ? -1.197 0.070 6.915 1.00 87.62 89 LEU A CA 1
ATOM 646 C C . LEU A 1 89 ? -2.439 0.565 7.659 1.00 87.62 89 LEU A C 1
ATOM 648 O O . LEU A 1 89 ? -2.945 -0.143 8.531 1.00 87.62 89 LEU A O 1
ATOM 652 N N . LEU A 1 90 ? -2.963 1.739 7.297 1.00 90.50 90 LEU A N 1
ATOM 653 C CA . LEU A 1 90 ? -4.220 2.232 7.846 1.00 90.50 90 LEU A CA 1
ATOM 654 C C . LEU A 1 90 ? -5.373 1.289 7.487 1.00 90.50 90 LEU A C 1
ATOM 656 O O . LEU A 1 90 ? -6.069 0.825 8.386 1.00 90.50 90 LEU A O 1
ATOM 660 N N . ALA A 1 91 ? -5.566 0.975 6.202 1.00 90.88 91 ALA A N 1
ATOM 661 C CA . ALA A 1 91 ? -6.646 0.094 5.756 1.00 90.88 91 ALA A CA 1
ATOM 662 C C . ALA A 1 91 ? -6.583 -1.284 6.440 1.00 90.88 91 ALA A C 1
ATOM 664 O O . ALA A 1 91 ? -7.598 -1.792 6.920 1.00 90.88 91 ALA A O 1
ATOM 665 N N . GLN A 1 92 ? -5.378 -1.848 6.557 1.00 93.19 92 GLN A N 1
ATOM 666 C CA . GLN A 1 92 ? -5.129 -3.092 7.275 1.00 93.19 92 GLN A CA 1
ATOM 667 C C . GLN A 1 92 ? -5.506 -2.972 8.758 1.00 93.19 92 GLN A C 1
ATOM 669 O O . GLN A 1 92 ? -6.212 -3.835 9.276 1.00 93.19 92 GLN A O 1
ATOM 674 N N . GLY A 1 93 ? -5.049 -1.923 9.445 1.00 94.12 93 GLY A N 1
ATOM 675 C CA . GLY A 1 93 ? -5.315 -1.719 10.869 1.00 94.12 93 GLY A CA 1
ATOM 676 C C . GLY A 1 93 ? -6.800 -1.516 11.178 1.00 94.12 93 GLY A C 1
ATOM 677 O O . GLY A 1 93 ? -7.300 -2.064 12.160 1.00 94.12 93 GLY A O 1
ATOM 678 N N . LEU A 1 94 ? -7.523 -0.790 10.317 1.00 95.88 94 LEU A N 1
ATOM 679 C CA . LEU A 1 94 ? -8.975 -0.621 10.428 1.00 95.88 94 LEU A CA 1
ATOM 680 C C . LEU A 1 94 ? -9.686 -1.972 10.304 1.00 95.88 94 LEU A C 1
ATOM 682 O O . LEU A 1 94 ? -10.447 -2.340 11.195 1.00 95.88 94 LEU A O 1
ATOM 686 N N . ALA A 1 95 ? -9.369 -2.753 9.267 1.00 96.19 95 ALA A N 1
ATOM 687 C CA . ALA A 1 95 ? -9.959 -4.077 9.079 1.00 96.19 95 ALA A CA 1
ATOM 688 C C . ALA A 1 95 ? -9.656 -5.013 10.262 1.00 96.19 95 ALA A C 1
ATOM 690 O O . ALA A 1 95 ? -10.543 -5.710 10.749 1.00 96.19 95 ALA A O 1
ATOM 691 N N . GLN A 1 96 ? -8.419 -5.006 10.770 1.00 97.31 96 GLN A N 1
ATOM 692 C CA . GLN A 1 96 ? -8.038 -5.785 11.953 1.00 97.31 96 GLN A CA 1
ATOM 693 C C . GLN A 1 96 ? -8.857 -5.394 13.189 1.00 97.31 96 GLN A C 1
ATOM 695 O O . GLN A 1 96 ? -9.331 -6.274 13.908 1.00 97.31 96 GLN A O 1
ATOM 700 N N . PHE A 1 97 ? -9.059 -4.094 13.422 1.00 97.50 97 PHE A N 1
ATOM 701 C CA . PHE A 1 97 ? -9.874 -3.606 14.532 1.00 97.50 97 PHE A CA 1
ATOM 702 C C . PHE A 1 97 ? -11.318 -4.110 14.439 1.00 97.50 97 PHE A C 1
ATOM 704 O O . PHE A 1 97 ? -11.854 -4.615 15.428 1.00 97.50 97 PHE A O 1
ATOM 711 N N . GLU A 1 98 ? -11.938 -4.014 13.262 1.00 98.12 98 GLU A N 1
ATOM 712 C CA . GLU A 1 98 ? -13.324 -4.447 13.053 1.00 98.12 98 GLU A CA 1
ATOM 713 C C . GLU A 1 98 ? -13.474 -5.958 13.233 1.00 98.12 98 GLU A C 1
ATOM 715 O O . GLU A 1 98 ? -14.379 -6.407 13.936 1.00 98.12 98 GLU A O 1
ATOM 720 N N . ILE A 1 99 ? -12.541 -6.744 12.684 1.00 97.56 99 ILE A N 1
ATOM 721 C CA . ILE A 1 99 ? -12.527 -8.207 12.819 1.00 97.56 99 ILE A CA 1
ATOM 722 C C . ILE A 1 99 ? -12.415 -8.625 14.290 1.00 97.56 99 ILE A C 1
ATOM 724 O O . ILE A 1 99 ? -13.112 -9.540 14.724 1.00 97.56 99 ILE A O 1
ATOM 728 N N . TRP A 1 100 ? -11.534 -7.987 15.064 1.00 97.81 100 TRP A N 1
ATOM 729 C CA . TRP A 1 100 ? -11.275 -8.397 16.447 1.00 97.81 100 TRP A CA 1
ATOM 730 C C . TRP A 1 100 ? -12.293 -7.873 17.450 1.00 97.81 100 TRP A C 1
ATOM 732 O O . TRP A 1 100 ? -12.535 -8.523 18.465 1.00 97.81 100 TRP A O 1
ATOM 742 N N . THR A 1 101 ? -12.865 -6.697 17.203 1.00 97.31 101 THR A N 1
ATOM 743 C CA . THR A 1 101 ? -13.746 -6.039 18.177 1.00 97.31 101 THR A CA 1
ATOM 744 C C . THR A 1 101 ? -15.224 -6.154 17.823 1.00 97.31 101 THR A C 1
ATOM 746 O O . THR A 1 101 ? -16.066 -5.946 18.696 1.00 97.31 101 THR A O 1
ATOM 749 N N . GLY A 1 102 ? -15.552 -6.440 16.558 1.00 97.38 102 GLY A N 1
ATOM 750 C CA . GLY A 1 102 ? -16.917 -6.381 16.031 1.00 97.38 102 GLY A CA 1
ATOM 751 C C . GLY A 1 102 ? -17.511 -4.967 15.996 1.00 97.38 102 GLY A C 1
ATOM 752 O O . GLY A 1 102 ? -18.719 -4.820 15.826 1.00 97.38 102 GLY A O 1
ATOM 753 N N . ARG A 1 103 ? -16.697 -3.925 16.204 1.00 96.94 103 ARG A N 1
ATOM 754 C CA . ARG A 1 103 ? -17.108 -2.515 16.204 1.00 96.94 103 ARG A CA 1
ATOM 755 C C . ARG A 1 103 ? -16.540 -1.815 14.980 1.00 96.94 103 ARG A C 1
ATOM 757 O O . ARG A 1 103 ? -15.429 -2.134 14.575 1.00 96.94 103 ARG A O 1
ATOM 764 N N . GLU A 1 104 ? -17.256 -0.814 14.476 1.00 97.06 104 GLU A N 1
ATOM 765 C CA . GLU A 1 104 ? -16.751 0.084 13.431 1.00 97.06 104 GLU A CA 1
ATOM 766 C C . GLU A 1 104 ? -15.432 0.736 13.869 1.00 97.06 104 GLU A C 1
ATOM 768 O O . GLU A 1 104 ? -15.312 1.236 14.999 1.00 97.06 104 GLU A O 1
ATOM 773 N N . ALA A 1 105 ? -14.430 0.713 12.988 1.00 96.69 105 ALA A N 1
ATOM 774 C CA . ALA A 1 105 ? -13.131 1.279 13.306 1.00 96.69 105 ALA A CA 1
ATOM 775 C C . ALA A 1 105 ? -13.183 2.818 13.346 1.00 96.69 105 ALA A C 1
ATOM 777 O O . ALA A 1 105 ? -13.738 3.449 12.444 1.00 96.69 105 ALA A O 1
ATOM 778 N N . PRO A 1 106 ? -12.552 3.470 14.343 1.00 94.75 106 PRO A N 1
ATOM 779 C CA . PRO A 1 106 ? -12.586 4.924 14.495 1.00 94.75 106 PRO A CA 1
ATOM 780 C C . PRO A 1 106 ? -11.627 5.620 13.511 1.00 94.75 106 PRO A C 1
ATOM 782 O O . PRO A 1 106 ? -10.645 6.250 13.909 1.00 94.75 106 PRO A O 1
ATOM 785 N N . ARG A 1 107 ? -11.911 5.514 12.207 1.00 92.50 107 ARG A N 1
ATOM 786 C CA . ARG A 1 107 ? -11.042 5.977 11.112 1.00 92.50 107 ARG A CA 1
ATOM 787 C C . ARG A 1 107 ? -10.605 7.430 11.273 1.00 92.50 107 ARG A C 1
ATOM 789 O O . ARG A 1 107 ? -9.417 7.718 11.167 1.00 92.50 107 ARG A O 1
ATOM 796 N N . ALA A 1 108 ? -11.547 8.331 11.550 1.00 90.62 108 ALA A N 1
ATOM 797 C CA . ALA A 1 108 ? -11.266 9.761 11.676 1.00 90.62 108 ALA A CA 1
ATOM 798 C C . ALA A 1 108 ? -10.252 10.061 12.794 1.00 90.62 108 ALA A C 1
ATOM 800 O O . ALA A 1 108 ? -9.293 10.792 12.567 1.00 90.6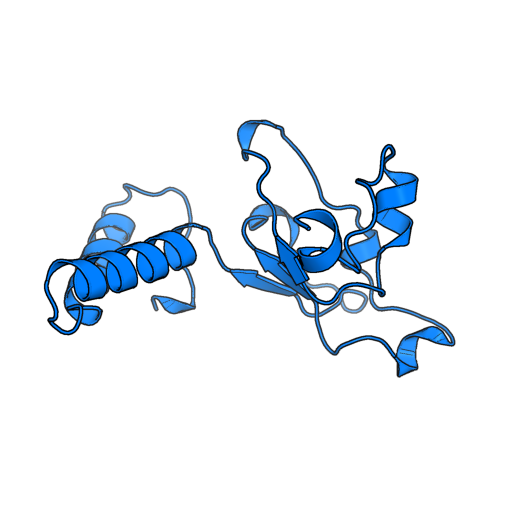2 108 ALA A O 1
ATOM 801 N N . ALA A 1 109 ? -10.412 9.432 13.963 1.00 92.50 109 ALA A N 1
ATOM 802 C CA . ALA A 1 109 ? -9.515 9.633 15.099 1.00 92.50 109 ALA A CA 1
ATOM 803 C C . ALA A 1 109 ? -8.098 9.100 14.823 1.00 92.50 109 ALA A C 1
ATOM 805 O O . ALA A 1 109 ? -7.112 9.704 15.243 1.00 92.50 109 ALA A O 1
ATOM 806 N N . ILE A 1 110 ? -7.983 7.980 14.101 1.00 90.75 110 ILE A N 1
ATOM 807 C CA . ILE A 1 110 ? -6.680 7.415 13.723 1.00 90.75 110 ILE A CA 1
ATOM 808 C C . ILE A 1 110 ? -5.980 8.328 12.709 1.00 90.75 110 ILE A C 1
ATOM 810 O O . ILE A 1 110 ? -4.803 8.637 12.889 1.00 90.75 110 ILE A O 1
ATOM 814 N N . ILE A 1 111 ? -6.698 8.809 11.688 1.00 89.38 111 ILE A N 1
ATOM 815 C CA . ILE A 1 111 ? -6.144 9.741 10.694 1.00 89.38 111 ILE A CA 1
ATOM 816 C C . ILE A 1 111 ? -5.693 11.037 11.359 1.00 89.38 111 ILE A C 1
ATOM 818 O O . ILE A 1 111 ? -4.571 11.469 11.121 1.00 89.38 111 ILE A O 1
ATOM 822 N N . GLU A 1 112 ? -6.508 11.625 12.237 1.00 89.44 112 GLU A N 1
ATOM 823 C CA . GLU A 1 112 ? -6.144 12.843 12.970 1.00 89.44 112 GLU A CA 1
ATOM 824 C C . GLU A 1 112 ? -4.805 12.680 13.706 1.00 89.44 112 GLU A C 1
ATOM 826 O O . GLU A 1 112 ? -3.942 13.560 13.651 1.00 89.44 112 GLU A O 1
ATOM 831 N N . LYS A 1 113 ? -4.595 11.523 14.347 1.00 87.31 113 LYS A N 1
ATOM 832 C CA . LYS A 1 113 ? -3.339 11.219 15.038 1.00 87.31 113 LYS A CA 1
ATOM 833 C C . LYS A 1 113 ? -2.169 11.022 14.083 1.00 87.31 113 LYS A C 1
ATOM 835 O O . LYS A 1 113 ? -1.110 11.583 14.348 1.00 87.31 113 LYS A O 1
ATOM 840 N N . ILE A 1 114 ? -2.358 10.303 12.976 1.00 85.00 114 ILE A N 1
ATOM 841 C CA . ILE A 1 114 ? -1.329 10.156 11.936 1.00 85.00 114 ILE A CA 1
ATOM 842 C C . ILE A 1 114 ? -0.911 11.539 11.418 1.00 85.00 114 ILE A C 1
ATOM 844 O O . ILE A 1 114 ? 0.273 11.866 11.420 1.00 85.00 114 ILE A O 1
ATOM 848 N N . VAL A 1 115 ? -1.874 12.388 11.054 1.00 84.88 115 VAL A N 1
ATOM 849 C CA . VAL A 1 115 ? -1.621 13.745 10.548 1.00 84.88 115 VAL A CA 1
ATOM 850 C C . VAL A 1 115 ? -0.855 14.594 11.563 1.00 84.88 115 VAL A C 1
ATOM 852 O O . VAL A 1 115 ? 0.086 15.291 11.182 1.00 84.88 115 VAL A O 1
ATOM 855 N N . ALA A 1 116 ? -1.219 14.535 12.848 1.00 83.94 116 ALA A N 1
ATOM 856 C CA . ALA A 1 116 ? -0.490 15.236 13.904 1.00 83.94 116 ALA A CA 1
ATOM 857 C C . ALA A 1 116 ? 0.979 14.776 13.982 1.00 83.94 116 ALA A C 1
ATOM 859 O O . ALA A 1 116 ? 1.881 15.607 13.960 1.00 83.94 116 ALA A O 1
ATOM 860 N N . THR A 1 117 ? 1.231 13.462 13.953 1.00 79.62 117 THR A N 1
ATOM 861 C CA . THR A 1 117 ? 2.592 12.897 13.975 1.00 79.62 117 THR A CA 1
ATOM 862 C C . THR A 1 117 ? 3.432 13.318 12.760 1.00 79.62 117 THR A C 1
ATOM 864 O O . THR A 1 117 ? 4.628 13.565 12.900 1.00 79.62 117 THR A O 1
ATOM 867 N N . PHE A 1 118 ? 2.829 13.451 11.572 1.00 76.19 118 PHE A N 1
ATOM 868 C CA . PHE A 1 118 ? 3.518 13.982 10.386 1.00 76.19 118 PHE A CA 1
ATOM 869 C C . PHE A 1 118 ? 3.892 15.460 10.543 1.00 76.19 118 PHE A C 1
ATOM 871 O O . PHE A 1 118 ? 5.003 15.854 10.193 1.00 76.19 118 PHE A O 1
ATOM 878 N N . LYS A 1 119 ? 2.985 16.280 11.091 1.00 73.06 119 LYS A N 1
ATOM 879 C CA . LYS A 1 119 ? 3.218 17.719 11.313 1.00 73.06 119 LYS A CA 1
ATOM 880 C C . LYS A 1 119 ? 4.317 17.992 12.339 1.00 73.06 119 LYS A C 1
ATOM 882 O O . LYS A 1 119 ? 5.036 18.975 12.191 1.00 73.06 119 LYS A O 1
ATOM 887 N N . ASP A 1 120 ? 4.492 17.097 13.307 1.00 75.06 120 ASP A N 1
ATOM 888 C CA . ASP A 1 120 ? 5.561 17.172 14.309 1.00 75.06 120 ASP A CA 1
ATOM 889 C C . ASP A 1 120 ? 6.953 16.800 13.744 1.00 75.06 120 ASP A C 1
ATOM 891 O O . ASP A 1 120 ? 7.940 16.773 14.477 1.00 75.06 120 ASP A O 1
ATOM 895 N N . GLY A 1 121 ? 7.059 16.526 12.435 1.00 63.53 121 GLY A N 1
ATOM 896 C CA . GLY A 1 121 ? 8.330 16.294 11.741 1.00 63.53 121 GLY A CA 1
ATOM 897 C C . GLY A 1 121 ? 8.931 14.905 11.963 1.00 63.53 121 GLY A C 1
ATOM 898 O O . GLY A 1 121 ? 10.095 14.678 11.637 1.00 63.53 121 GLY A O 1
ATOM 899 N N . LEU A 1 122 ? 8.152 13.963 12.503 1.00 58.84 122 LEU A N 1
ATOM 900 C CA . LEU A 1 122 ? 8.603 12.589 12.754 1.00 58.84 122 LEU A CA 1
ATOM 901 C C . LEU A 1 122 ? 8.717 11.751 11.469 1.00 58.84 122 LEU A C 1
ATOM 903 O O . LEU A 1 122 ? 9.388 10.719 11.474 1.00 58.84 122 LEU A O 1
ATOM 907 N N . TYR A 1 123 ? 8.118 12.205 10.364 1.00 60.88 123 TYR A N 1
ATOM 908 C CA . TYR A 1 123 ? 8.225 11.579 9.047 1.00 60.88 123 TYR A CA 1
ATOM 909 C C . TYR A 1 123 ? 8.833 12.546 8.027 1.00 60.88 123 TYR A C 1
ATOM 911 O O . TYR A 1 123 ? 8.450 13.709 7.944 1.00 60.88 123 TYR A O 1
ATOM 919 N N . ALA A 1 124 ? 9.786 12.047 7.234 1.00 58.03 124 ALA A N 1
ATOM 920 C CA . ALA A 1 124 ? 10.503 12.835 6.227 1.00 58.03 124 ALA A CA 1
ATOM 921 C C . ALA A 1 124 ? 9.728 13.016 4.904 1.00 58.03 124 ALA A C 1
ATOM 923 O O . ALA A 1 124 ? 10.141 13.812 4.061 1.00 58.03 124 ALA A O 1
ATOM 924 N N . SER A 1 125 ? 8.640 12.266 4.703 1.00 64.75 125 SER A N 1
ATOM 925 C CA . SER A 1 125 ? 7.783 12.350 3.514 1.00 64.75 125 SER A CA 1
ATOM 926 C C . SER A 1 125 ? 6.598 13.295 3.755 1.00 64.75 125 SER A C 1
ATOM 928 O O . SER A 1 125 ? 6.112 13.370 4.886 1.00 64.75 125 SER A O 1
ATOM 930 N N . PRO A 1 126 ? 6.105 14.000 2.717 1.00 68.56 126 PRO A N 1
ATOM 931 C CA . PRO A 1 126 ? 4.858 14.753 2.813 1.00 68.56 126 PRO A CA 1
ATOM 932 C C . PRO A 1 126 ? 3.692 13.825 3.182 1.00 68.56 126 PRO A C 1
ATOM 934 O O . PRO A 1 126 ? 3.740 12.623 2.937 1.00 68.56 126 PRO A O 1
ATOM 937 N N . LEU A 1 127 ? 2.643 14.392 3.780 1.00 71.69 127 LEU A N 1
ATOM 938 C CA . LEU A 1 127 ? 1.430 13.646 4.098 1.00 71.69 127 LEU A CA 1
ATOM 939 C C . LEU A 1 127 ? 0.757 13.164 2.792 1.00 71.69 127 LEU A C 1
ATOM 941 O O . LEU A 1 127 ? 0.530 14.016 1.920 1.00 71.69 127 LEU A O 1
ATOM 945 N N . PRO A 1 128 ? 0.387 11.871 2.677 1.00 71.75 128 PRO A N 1
ATOM 946 C CA . PRO A 1 128 ? -0.334 11.348 1.519 1.00 71.75 128 PRO A CA 1
ATOM 947 C C . PRO A 1 128 ? -1.574 12.181 1.201 1.00 71.75 128 PRO A C 1
ATOM 949 O O . PRO A 1 128 ? -2.288 12.620 2.107 1.00 71.75 128 PRO A O 1
ATOM 952 N N . THR A 1 129 ? -1.866 12.383 -0.085 1.00 69.00 129 THR A N 1
ATOM 953 C CA . THR A 1 129 ? -3.014 13.196 -0.523 1.00 69.00 129 THR A CA 1
ATOM 954 C C . THR A 1 129 ? -4.346 12.660 0.004 1.00 69.00 129 THR A C 1
ATOM 956 O O . THR A 1 129 ? -5.241 13.445 0.281 1.00 69.00 129 THR A O 1
ATOM 959 N N . SER A 1 130 ? -4.480 11.350 0.213 1.00 70.62 130 SER A N 1
ATOM 960 C CA . SER A 1 130 ? -5.696 10.738 0.767 1.00 70.62 130 SER A CA 1
ATOM 961 C C . SER A 1 130 ? -5.943 11.037 2.254 1.00 70.62 130 SER A C 1
ATOM 963 O O . SER A 1 130 ? -7.021 10.727 2.773 1.00 70.62 130 SER A O 1
ATOM 965 N N . PHE A 1 131 ? -4.951 11.602 2.953 1.00 73.00 131 PHE A N 1
ATOM 966 C CA . PHE A 1 131 ? -5.039 12.016 4.356 1.00 73.00 131 PHE A CA 1
ATOM 967 C C . PHE A 1 131 ? -5.170 13.538 4.528 1.00 73.00 131 PHE A C 1
ATOM 969 O O . PHE A 1 131 ? -5.318 13.992 5.666 1.00 73.00 131 PHE A O 1
ATOM 976 N N . GLN A 1 132 ? -5.082 14.310 3.437 1.00 65.56 132 GLN A N 1
ATOM 977 C CA . GLN A 1 132 ? -5.328 15.759 3.409 1.00 65.56 132 GLN A CA 1
ATOM 978 C C . GLN A 1 132 ? -6.825 16.049 3.292 1.00 65.56 132 GLN A C 1
ATOM 980 O O . GLN A 1 132 ? -7.269 17.004 3.967 1.00 65.56 132 GLN A O 1
#

Mean predicted aligned error: 9.43 Å

Nearest PDB structures (foldseek):
  4irb-assembly1_B  TM=3.331E-01  e=4.052E+00  Vaccinia virus Western Reserve
  7ur2-assembly4_D  TM=2.758E-01  e=4.961E+00  Rattus norvegicus
  3t38-assembly1_B  TM=2.543E-01  e=4.335E+00  Corynebacterium glutamicum

InterPro domains:
  IPR036291 NAD(P)-binding domain superfamily [SSF51735] (15-114)
  IPR041121 SDH, C-terminal [PF18317] (85-112)